Protein AF-A0A6P7SGU1-F1 (afdb_monomer)

Structure (mmCIF, N/CA/C/O backbone):
data_AF-A0A6P7SGU1-F1
#
_entry.id   AF-A0A6P7SGU1-F1
#
loop_
_atom_site.group_PDB
_atom_site.id
_atom_site.type_symbol
_atom_site.label_atom_id
_atom_site.label_alt_id
_atom_site.label_comp_id
_atom_site.label_asym_id
_atom_site.label_entity_id
_atom_site.label_seq_id
_atom_site.pdbx_PDB_ins_code
_atom_site.Cartn_x
_atom_site.Cartn_y
_atom_site.Cartn_z
_atom_site.occupancy
_atom_site.B_iso_or_equiv
_atom_site.auth_seq_id
_atom_site.auth_comp_id
_atom_site.auth_asym_id
_atom_site.auth_atom_id
_atom_site.pdbx_PDB_model_num
ATOM 1 N N . MET A 1 1 ? -25.978 5.417 60.839 1.00 44.75 1 MET A N 1
ATOM 2 C CA . MET A 1 1 ? -25.325 6.211 59.777 1.00 44.75 1 MET A CA 1
ATOM 3 C C . MET A 1 1 ? -25.203 5.322 58.550 1.00 44.75 1 MET A C 1
ATOM 5 O O . MET A 1 1 ? -24.392 4.411 58.572 1.00 44.75 1 MET A O 1
ATOM 9 N N . SER A 1 2 ? -26.066 5.488 57.546 1.00 47.88 2 SER A N 1
ATOM 10 C CA . SER A 1 2 ? -26.042 4.659 56.333 1.00 47.88 2 SER A CA 1
ATOM 11 C C . SER A 1 2 ? -26.152 5.555 55.107 1.00 47.88 2 SER A C 1
ATOM 13 O O . SER A 1 2 ? -27.246 5.956 54.728 1.00 47.88 2 SER A O 1
ATOM 15 N N . LEU A 1 3 ? -25.003 5.905 54.532 1.00 60.31 3 LEU A N 1
ATOM 16 C CA . LEU A 1 3 ? -24.888 6.437 53.175 1.00 60.31 3 LEU A CA 1
ATOM 17 C C . LEU A 1 3 ? -23.578 5.916 52.559 1.00 60.31 3 LEU A C 1
ATOM 19 O O . LEU A 1 3 ? -22.517 6.465 52.844 1.00 60.31 3 LEU A O 1
ATOM 23 N N . PRO A 1 4 ? -23.641 4.850 51.734 1.00 52.75 4 PRO A N 1
ATOM 24 C CA . PRO A 1 4 ? -22.632 4.683 50.683 1.00 52.75 4 PRO A CA 1
ATOM 25 C C . PRO A 1 4 ? -23.183 4.197 49.324 1.00 52.75 4 PRO A C 1
ATOM 27 O O . PRO A 1 4 ? -22.400 3.862 48.438 1.00 52.75 4 PRO A O 1
ATOM 30 N N . PHE A 1 5 ? -24.505 4.154 49.117 1.00 49.91 5 PHE A N 1
ATOM 31 C CA . PHE A 1 5 ? -25.081 3.545 47.904 1.00 49.91 5 PHE A CA 1
ATOM 32 C C . PHE A 1 5 ? -25.16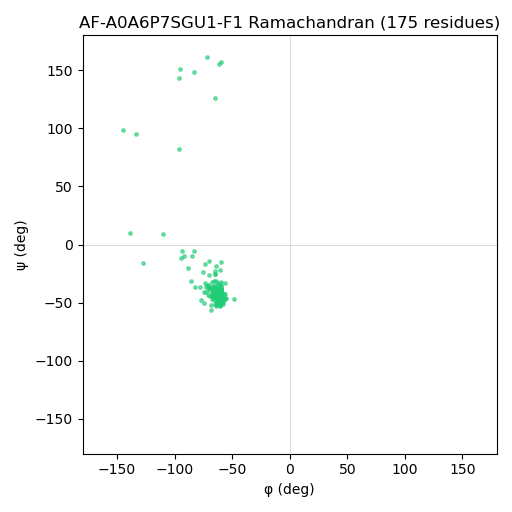6 4.494 46.688 1.00 49.91 5 PHE A C 1
ATOM 34 O O . PHE A 1 5 ? -25.014 4.068 45.549 1.00 49.91 5 PHE A O 1
ATOM 41 N N . ILE A 1 6 ? -25.355 5.801 46.903 1.00 54.12 6 ILE A N 1
ATOM 42 C CA . ILE A 1 6 ? -25.564 6.757 45.796 1.00 54.12 6 ILE A CA 1
ATOM 43 C C . ILE A 1 6 ? -24.241 7.112 45.086 1.00 54.12 6 ILE A C 1
ATOM 45 O O . ILE A 1 6 ? -24.195 7.229 43.862 1.00 54.12 6 ILE A O 1
ATOM 49 N N . ILE A 1 7 ? -23.139 7.225 45.836 1.00 56.06 7 ILE A N 1
ATOM 50 C CA . ILE A 1 7 ? -21.824 7.619 45.293 1.00 56.06 7 ILE A CA 1
ATOM 51 C C . ILE A 1 7 ? -21.221 6.502 44.424 1.00 56.06 7 ILE A C 1
ATOM 53 O O . ILE A 1 7 ? -20.618 6.770 43.385 1.00 56.06 7 ILE A O 1
ATOM 57 N N . THR A 1 8 ? -21.422 5.242 44.812 1.00 58.09 8 THR A N 1
ATOM 58 C CA . THR A 1 8 ? -20.910 4.071 44.083 1.00 58.09 8 THR A CA 1
ATOM 59 C C . THR A 1 8 ? -21.628 3.855 42.749 1.00 58.09 8 THR A C 1
ATOM 61 O O . THR A 1 8 ? -20.969 3.546 41.756 1.00 58.09 8 THR A O 1
ATOM 64 N N . SER A 1 9 ? -22.940 4.108 42.681 1.00 61.12 9 SER A N 1
ATOM 65 C CA . SER A 1 9 ? -23.712 4.025 41.431 1.00 61.12 9 SER A CA 1
ATOM 66 C C . SER A 1 9 ? -23.275 5.075 40.401 1.00 61.12 9 SER A C 1
ATOM 68 O O . SER A 1 9 ? -23.054 4.746 39.238 1.00 61.12 9 SER A O 1
ATOM 70 N N . SER A 1 10 ? -23.078 6.330 40.825 1.00 68.12 10 SER A N 1
ATOM 71 C CA . SER A 1 10 ? -22.678 7.425 39.925 1.00 68.12 10 SER A CA 1
ATOM 72 C C . SER A 1 10 ? -21.281 7.222 39.320 1.00 68.12 10 SER A C 1
ATOM 74 O O . SER A 1 10 ? -21.067 7.484 38.134 1.00 68.12 10 SER A O 1
ATOM 76 N N . LEU A 1 11 ? -20.330 6.703 40.103 1.00 67.06 11 LEU A N 1
ATOM 77 C CA . LEU A 1 11 ? -18.977 6.423 39.621 1.00 67.06 11 LEU A CA 1
ATOM 78 C C . LEU A 1 11 ? -18.947 5.246 38.628 1.00 67.06 11 LEU A C 1
ATOM 80 O O . LEU A 1 11 ? -18.228 5.295 37.629 1.00 67.06 11 LEU A O 1
ATOM 84 N N . ALA A 1 12 ? -19.745 4.202 38.874 1.00 68.44 12 ALA A N 1
ATOM 85 C CA . ALA A 1 12 ? -19.848 3.046 37.985 1.00 68.44 12 ALA A CA 1
ATOM 86 C C . ALA A 1 12 ? -20.451 3.408 36.616 1.00 68.44 12 ALA A C 1
ATOM 88 O O . ALA A 1 12 ? -19.949 2.946 35.588 1.00 68.44 12 ALA A O 1
ATOM 89 N N . GLU A 1 13 ? -21.472 4.270 36.584 1.00 69.25 13 GLU A N 1
ATOM 90 C CA . GLU A 1 13 ? -22.057 4.759 35.329 1.00 69.25 13 GLU A CA 1
ATOM 91 C C . GLU A 1 13 ? -21.085 5.643 34.546 1.00 69.25 13 GLU A C 1
ATOM 93 O O . GLU A 1 13 ? -20.874 5.410 33.354 1.00 69.25 13 GLU A O 1
ATOM 98 N N . LYS A 1 14 ? -20.391 6.568 35.221 1.00 74.69 14 LYS A N 1
ATOM 99 C CA . LYS A 1 14 ? -19.366 7.414 34.592 1.00 74.69 14 LYS A CA 1
ATOM 100 C C . LYS A 1 14 ? -18.258 6.582 33.934 1.00 74.69 14 LYS A C 1
ATOM 102 O O . LYS A 1 14 ? -17.878 6.849 32.795 1.00 74.69 14 LYS A O 1
ATOM 107 N N . ASN A 1 15 ? -17.799 5.528 34.611 1.00 81.94 15 ASN A N 1
ATOM 108 C CA . ASN A 1 15 ? -16.780 4.615 34.088 1.00 81.94 15 ASN A CA 1
ATOM 109 C C . ASN A 1 15 ? -17.279 3.788 32.893 1.00 81.94 15 ASN A C 1
ATOM 111 O O . ASN A 1 15 ? -16.489 3.429 32.015 1.00 81.94 15 ASN A O 1
ATOM 115 N N . LYS A 1 16 ? -18.570 3.441 32.849 1.00 82.69 16 LYS A N 1
ATOM 116 C CA . LYS A 1 16 ? -19.173 2.724 31.716 1.00 82.69 16 LYS A CA 1
ATOM 117 C C . LYS A 1 16 ? -19.322 3.638 30.498 1.00 82.69 16 LYS A C 1
ATOM 119 O O . LYS A 1 16 ? -19.006 3.209 29.390 1.00 82.69 16 LYS A O 1
ATOM 124 N N . ASP A 1 17 ? -19.728 4.887 30.702 1.00 85.56 17 ASP A N 1
ATOM 125 C CA . ASP A 1 17 ? -19.849 5.880 29.632 1.00 85.56 17 ASP A CA 1
ATOM 126 C C . ASP A 1 17 ? -18.495 6.263 29.029 1.00 85.56 17 ASP A C 1
ATOM 128 O O . ASP A 1 17 ? -18.377 6.386 27.812 1.00 85.56 17 ASP A O 1
ATOM 132 N N . GLU A 1 18 ? -17.449 6.392 29.846 1.00 87.81 18 GLU A N 1
ATOM 133 C CA . GLU A 1 18 ? -16.086 6.606 29.349 1.00 87.81 18 GLU A CA 1
ATOM 134 C C . GLU A 1 18 ? -15.599 5.425 28.498 1.00 87.81 18 GLU A C 1
ATOM 136 O O . GLU A 1 18 ? -15.072 5.619 27.402 1.00 87.81 18 GLU A O 1
ATOM 141 N N . THR A 1 19 ? -15.867 4.196 28.953 1.00 88.19 19 THR A N 1
ATOM 142 C CA . THR A 1 19 ? -15.535 2.974 28.200 1.00 88.19 19 THR A CA 1
ATOM 143 C C . THR A 1 19 ? -16.250 2.947 26.844 1.00 88.19 19 THR A C 1
ATOM 145 O O . THR A 1 19 ? -15.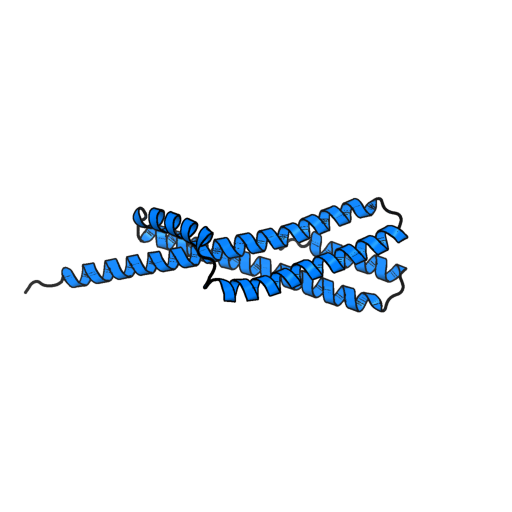638 2.594 25.834 1.00 88.19 19 THR A O 1
ATOM 148 N N . ARG A 1 20 ? -17.524 3.367 26.809 1.00 88.56 20 ARG A N 1
ATOM 149 C CA . ARG A 1 20 ? -18.325 3.476 25.583 1.00 88.56 20 ARG A CA 1
ATOM 150 C C . ARG A 1 20 ? -17.746 4.507 24.612 1.00 88.56 20 ARG A C 1
ATOM 152 O O . ARG A 1 20 ? -17.558 4.188 23.443 1.00 88.56 20 ARG A O 1
ATOM 159 N N . ARG A 1 21 ? -17.429 5.716 25.089 1.00 88.38 21 ARG A N 1
ATOM 160 C CA . ARG A 1 21 ? -16.845 6.776 24.245 1.00 88.38 21 ARG A CA 1
ATOM 161 C C . ARG A 1 21 ? -15.512 6.345 23.647 1.00 88.38 21 ARG A C 1
ATOM 163 O O . ARG A 1 21 ? -15.292 6.519 22.455 1.00 88.38 21 ARG A O 1
ATOM 170 N N . MET A 1 22 ? -14.646 5.738 24.459 1.00 89.38 22 MET A N 1
ATOM 171 C CA . MET A 1 22 ? -13.371 5.200 23.983 1.00 89.38 22 MET A CA 1
ATOM 172 C C . MET A 1 22 ? -13.584 4.148 22.889 1.00 89.38 22 MET A C 1
ATOM 174 O O . MET A 1 22 ? -12.895 4.157 21.874 1.00 89.38 22 MET A O 1
ATOM 178 N N . ASN A 1 23 ? -14.574 3.274 23.067 1.00 92.56 23 ASN A N 1
ATOM 179 C CA . ASN A 1 23 ? -14.910 2.250 22.088 1.00 92.56 23 ASN A CA 1
ATOM 180 C C . ASN A 1 23 ? -15.376 2.830 20.748 1.00 92.56 23 ASN A C 1
ATOM 182 O O . ASN A 1 23 ? -14.944 2.360 19.699 1.00 92.56 23 ASN A O 1
ATOM 186 N N . GLU A 1 24 ? -16.217 3.863 20.774 1.00 90.38 24 GLU A N 1
ATOM 187 C CA . GLU A 1 24 ? -16.685 4.557 19.569 1.00 90.38 24 GLU A CA 1
ATOM 188 C C . GLU A 1 24 ? -15.534 5.239 18.820 1.00 90.38 24 GLU A C 1
ATOM 190 O O . GLU A 1 24 ? -15.434 5.107 17.600 1.00 90.38 24 GLU A O 1
ATOM 195 N N . VAL A 1 25 ? -14.628 5.900 19.54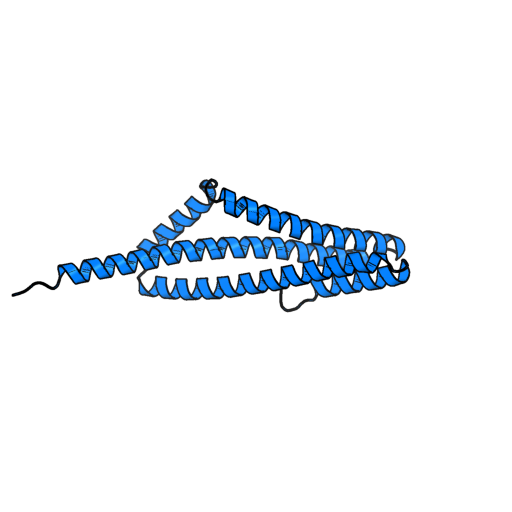8 1.00 90.50 25 VAL A N 1
ATOM 196 C CA . VAL A 1 25 ? -13.441 6.546 18.969 1.00 90.50 25 VAL A CA 1
ATOM 197 C C . VAL A 1 25 ? -12.511 5.516 18.329 1.00 90.50 25 VAL A C 1
ATOM 199 O O . VAL A 1 25 ? -12.173 5.648 17.154 1.00 90.50 25 VAL A O 1
ATOM 202 N N . LEU A 1 26 ? -12.143 4.463 19.065 1.00 91.19 26 LEU A N 1
ATOM 203 C CA . LEU A 1 26 ? -11.259 3.410 18.558 1.00 91.19 26 LEU A CA 1
ATOM 204 C C . LEU A 1 26 ? -11.877 2.673 17.364 1.00 91.19 26 LEU A C 1
ATOM 206 O O . LEU A 1 26 ? -11.172 2.330 16.419 1.00 91.19 26 LEU A O 1
ATOM 210 N N . PHE A 1 27 ? -13.191 2.448 17.374 1.00 91.69 27 PHE A N 1
ATOM 211 C CA . PHE A 1 27 ? -13.892 1.842 16.247 1.00 91.69 27 PHE A CA 1
ATOM 212 C C . PHE A 1 27 ? -13.771 2.694 14.976 1.00 91.69 27 PHE A C 1
ATOM 214 O O . PHE A 1 27 ? -13.385 2.180 13.926 1.00 91.69 27 PHE A O 1
ATOM 221 N N . LEU A 1 28 ? -14.052 3.996 15.070 1.00 88.69 28 LEU A N 1
ATOM 222 C CA . LEU A 1 28 ? -13.961 4.906 13.926 1.00 88.69 28 LEU A CA 1
ATOM 223 C C . LEU A 1 28 ? -12.535 5.058 13.398 1.00 88.69 28 LEU A C 1
ATOM 225 O O . LEU A 1 28 ? -12.315 5.109 12.183 1.00 88.69 28 LEU A O 1
ATOM 229 N N . GLU A 1 29 ? -11.567 5.144 14.304 1.00 90.69 29 GLU A N 1
ATOM 230 C CA . GLU A 1 29 ? -10.153 5.211 13.957 1.00 90.69 29 GLU A CA 1
ATOM 231 C C . GLU A 1 29 ? -9.720 3.946 13.207 1.00 90.69 29 GLU A C 1
ATOM 233 O O . GLU A 1 29 ? -9.088 4.033 12.152 1.00 90.69 29 GLU A O 1
ATOM 238 N N . LEU A 1 30 ? -10.130 2.773 13.697 1.00 91.56 30 LEU A N 1
ATOM 239 C CA . LEU A 1 30 ? -9.853 1.500 13.046 1.00 91.56 30 LEU A CA 1
ATOM 240 C C . LEU A 1 30 ? -10.495 1.413 11.655 1.00 91.56 30 LEU A C 1
ATOM 242 O O . LEU A 1 30 ? -9.805 1.047 10.705 1.00 91.56 30 LEU A O 1
ATOM 246 N N . GLU A 1 31 ? -11.774 1.769 11.501 1.00 90.44 31 GLU A N 1
ATOM 247 C CA . GLU A 1 31 ? -12.442 1.773 10.189 1.00 90.44 31 GLU A CA 1
ATOM 248 C C . GLU A 1 31 ? -11.756 2.714 9.192 1.00 90.44 31 GLU A C 1
ATOM 250 O O . GLU A 1 31 ? -11.690 2.435 7.991 1.00 90.44 31 GLU A O 1
ATOM 255 N N . THR A 1 32 ? -11.250 3.848 9.670 1.00 88.38 32 THR A N 1
ATOM 256 C CA . THR A 1 32 ? -10.537 4.818 8.835 1.00 88.38 32 THR A CA 1
ATOM 257 C C . THR A 1 32 ? -9.204 4.245 8.365 1.00 88.38 32 THR A C 1
ATOM 259 O O . THR A 1 32 ? -8.989 4.133 7.155 1.00 88.38 32 THR A O 1
ATOM 262 N N . LEU A 1 33 ? -8.380 3.743 9.289 1.00 90.44 33 LEU A N 1
ATOM 263 C CA . LEU A 1 33 ? -7.100 3.104 8.969 1.00 90.44 33 LEU A CA 1
ATOM 264 C C . LEU A 1 33 ? -7.259 1.878 8.062 1.00 90.44 33 LEU A C 1
ATOM 266 O O . LEU A 1 33 ? -6.459 1.671 7.150 1.00 90.44 33 LEU A O 1
ATOM 270 N N . GLN A 1 34 ? -8.302 1.070 8.261 1.00 92.31 34 GLN A N 1
ATOM 271 C CA . GLN A 1 34 ? -8.601 -0.072 7.394 1.00 92.31 34 GLN A CA 1
ATOM 272 C C . GLN A 1 34 ? -8.923 0.366 5.963 1.00 92.31 34 GLN A C 1
ATOM 274 O O . GLN A 1 34 ? -8.415 -0.227 5.007 1.00 92.31 34 GLN A O 1
ATOM 279 N N . ARG A 1 35 ? -9.749 1.407 5.791 1.00 90.19 35 ARG A N 1
ATOM 280 C CA . ARG A 1 35 ? -10.078 1.956 4.466 1.00 90.19 35 ARG A CA 1
ATOM 281 C C . ARG A 1 35 ? -8.853 2.547 3.780 1.00 90.19 35 ARG A C 1
ATOM 283 O O . ARG A 1 35 ? -8.698 2.370 2.574 1.00 90.19 35 ARG A O 1
ATOM 290 N N . GLU A 1 36 ? -8.003 3.250 4.516 1.00 89.44 36 GLU A N 1
ATOM 291 C CA . GLU A 1 36 ? -6.750 3.813 3.999 1.00 89.44 36 GLU A CA 1
ATOM 292 C C . GLU A 1 36 ? -5.771 2.724 3.576 1.00 89.44 36 GLU A C 1
ATOM 294 O O . GLU A 1 36 ? -5.317 2.715 2.433 1.00 89.44 36 GLU A O 1
ATOM 299 N N . TYR A 1 37 ? -5.503 1.754 4.451 1.00 92.81 37 TYR A N 1
ATOM 300 C CA . TYR A 1 37 ? -4.620 0.642 4.124 1.00 92.81 37 TYR A CA 1
ATOM 301 C C . TYR A 1 37 ? -5.145 -0.154 2.925 1.00 92.81 37 TYR A C 1
ATOM 303 O O . TYR A 1 37 ? -4.371 -0.480 2.028 1.00 92.81 37 TYR A O 1
ATOM 311 N N . LYS A 1 38 ? -6.460 -0.398 2.840 1.00 93.12 38 LYS A N 1
ATOM 312 C CA . LYS A 1 38 ? -7.076 -1.052 1.676 1.00 93.12 38 LYS A CA 1
ATOM 313 C C . LYS A 1 38 ? -6.846 -0.260 0.386 1.00 93.12 38 LYS A C 1
ATOM 315 O O . LYS A 1 38 ? -6.446 -0.855 -0.611 1.00 93.12 38 LYS A O 1
ATOM 320 N N . ARG A 1 39 ? -7.069 1.060 0.397 1.00 91.56 39 ARG A N 1
ATOM 321 C CA . ARG A 1 39 ? -6.808 1.941 -0.757 1.00 91.56 39 ARG A CA 1
ATOM 322 C C . ARG A 1 39 ? -5.343 1.862 -1.188 1.00 91.56 39 ARG A C 1
ATOM 324 O O . ARG A 1 39 ? -5.056 1.626 -2.358 1.00 91.56 39 ARG A O 1
ATOM 331 N N . SER A 1 40 ? -4.414 1.987 -0.246 1.00 92.44 40 SER A N 1
ATOM 332 C CA . SER A 1 40 ? -2.979 1.930 -0.538 1.00 92.44 40 SER A CA 1
ATOM 333 C C . SER A 1 40 ? -2.547 0.547 -1.040 1.00 92.44 40 SER A C 1
ATOM 335 O O . SER A 1 40 ? -1.741 0.443 -1.966 1.00 92.44 40 SER A O 1
ATOM 337 N N . ARG A 1 41 ? -3.135 -0.530 -0.505 1.00 94.25 41 ARG A N 1
ATOM 338 C CA . ARG A 1 41 ? -2.878 -1.898 -0.966 1.00 94.25 41 ARG A CA 1
ATOM 339 C C . ARG A 1 41 ? -3.347 -2.122 -2.402 1.00 94.25 41 ARG A C 1
ATOM 341 O O . ARG A 1 41 ? -2.607 -2.718 -3.178 1.00 94.25 41 ARG A O 1
ATOM 348 N N . GLN A 1 42 ? -4.501 -1.578 -2.784 1.00 95.25 42 GLN A N 1
ATOM 349 C CA . GLN A 1 42 ? -4.995 -1.647 -4.165 1.00 95.25 42 GLN A CA 1
ATOM 350 C C . GLN A 1 42 ? -4.025 -1.003 -5.165 1.00 95.25 42 GLN A C 1
ATOM 352 O O . GLN A 1 42 ? -3.852 -1.513 -6.271 1.00 95.25 42 GLN A O 1
ATOM 357 N N . VAL A 1 43 ? -3.338 0.079 -4.782 1.00 95.81 43 VAL A N 1
ATOM 358 C CA . VAL A 1 43 ? -2.302 0.695 -5.630 1.00 95.81 43 VAL A CA 1
ATOM 359 C C . VAL A 1 43 ? -1.132 -0.272 -5.854 1.00 95.81 43 VAL A C 1
ATOM 361 O O . VAL A 1 43 ? -0.666 -0.416 -6.987 1.00 95.81 43 VAL A O 1
ATOM 364 N N . VAL A 1 44 ? -0.680 -0.977 -4.809 1.00 96.38 44 VAL A N 1
ATOM 365 C CA . VAL A 1 44 ? 0.391 -1.990 -4.908 1.00 96.38 44 VAL A CA 1
ATOM 366 C C . VAL A 1 44 ? -0.049 -3.207 -5.724 1.00 96.38 44 VAL A C 1
ATOM 368 O O . VAL A 1 44 ? 0.722 -3.727 -6.534 1.00 96.38 44 VAL A O 1
ATOM 371 N N . GLU A 1 45 ? -1.290 -3.657 -5.562 1.00 97.00 45 GLU A N 1
ATOM 372 C CA . GLU A 1 45 ? -1.863 -4.752 -6.352 1.00 97.00 45 GLU A CA 1
ATOM 373 C C . GLU A 1 45 ? -1.930 -4.383 -7.837 1.00 97.00 45 GLU A C 1
ATOM 375 O O . GLU A 1 45 ? -1.515 -5.167 -8.692 1.00 97.00 45 GLU A O 1
ATOM 380 N N . GLN A 1 46 ? -2.353 -3.157 -8.155 1.00 97.38 46 GLN A N 1
ATOM 381 C CA . GLN A 1 46 ? -2.344 -2.662 -9.529 1.00 97.38 46 GLN A CA 1
ATOM 382 C C . GLN A 1 46 ? -0.918 -2.539 -10.080 1.00 97.38 46 GLN A C 1
ATOM 384 O O . GLN A 1 46 ? -0.680 -2.870 -11.241 1.00 97.38 46 GLN A O 1
ATOM 389 N N . LEU A 1 47 ? 0.049 -2.093 -9.269 1.00 98.06 47 LEU A N 1
ATOM 390 C CA . LEU A 1 47 ? 1.462 -2.073 -9.657 1.00 98.06 47 LEU A CA 1
ATOM 391 C C . LEU A 1 47 ? 1.972 -3.485 -9.974 1.00 98.06 47 LEU A C 1
ATOM 393 O O . LEU A 1 47 ? 2.672 -3.669 -10.969 1.00 98.06 47 LEU A O 1
ATOM 397 N N . THR A 1 48 ? 1.597 -4.470 -9.159 1.00 98.19 48 THR A N 1
ATOM 398 C CA . THR A 1 48 ? 1.938 -5.884 -9.359 1.00 98.19 48 THR A CA 1
ATOM 399 C C . THR A 1 48 ? 1.374 -6.398 -10.676 1.00 98.19 48 THR A C 1
ATOM 401 O O . THR A 1 48 ? 2.124 -6.919 -11.501 1.00 98.19 48 THR A O 1
ATOM 404 N N . LYS A 1 49 ? 0.074 -6.195 -10.912 1.00 98.25 49 LYS A N 1
ATOM 405 C CA . LYS A 1 49 ? -0.599 -6.619 -12.143 1.00 98.25 49 LYS A CA 1
ATOM 406 C C . LYS A 1 49 ? 0.052 -6.005 -13.383 1.00 98.25 49 LYS A C 1
ATOM 408 O O . LYS A 1 49 ? 0.470 -6.731 -14.280 1.00 98.25 49 LYS A O 1
ATOM 413 N N . ASP A 1 50 ? 0.231 -4.686 -13.391 1.00 98.19 50 ASP A N 1
ATOM 414 C CA . ASP A 1 50 ? 0.858 -3.981 -14.511 1.00 98.19 50 ASP A CA 1
ATOM 415 C C . ASP A 1 50 ? 2.309 -4.432 -14.743 1.00 98.19 50 ASP A C 1
ATOM 417 O O . ASP A 1 50 ? 2.789 -4.434 -15.879 1.00 98.19 50 ASP A O 1
ATOM 421 N N . TYR A 1 51 ? 3.034 -4.799 -13.679 1.00 98.44 51 TYR A N 1
ATOM 422 C CA . TYR A 1 51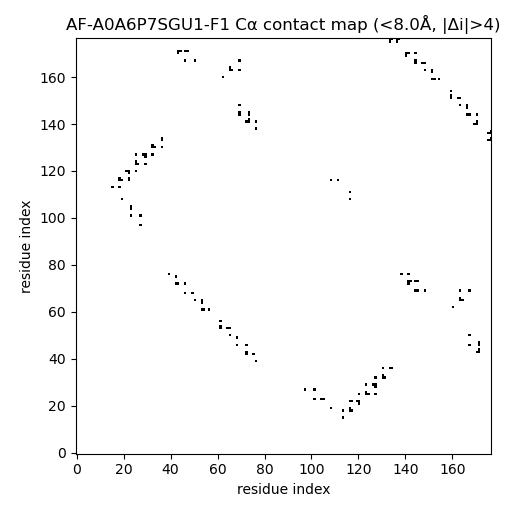 ? 4.405 -5.294 -13.788 1.00 98.44 51 TYR A CA 1
ATOM 423 C C . TYR A 1 51 ? 4.466 -6.646 -14.483 1.00 98.44 51 TYR A C 1
ATOM 425 O O . TYR A 1 51 ? 5.327 -6.841 -15.350 1.00 98.44 51 TYR A O 1
ATOM 433 N N . GLU A 1 52 ? 3.569 -7.554 -14.112 1.00 98.31 52 GLU A N 1
ATOM 434 C CA . GLU A 1 52 ? 3.439 -8.863 -14.739 1.00 98.31 52 GLU A CA 1
ATOM 435 C C . GLU A 1 52 ? 3.046 -8.720 -16.212 1.00 98.31 52 GLU A C 1
ATOM 437 O O . GLU A 1 52 ? 3.785 -9.198 -17.069 1.00 98.31 52 GLU A O 1
ATOM 442 N N . GLU A 1 53 ? 2.009 -7.940 -16.522 1.00 98.12 53 GLU A N 1
ATOM 443 C CA . GLU A 1 53 ? 1.577 -7.661 -17.903 1.00 98.12 53 GLU A CA 1
ATOM 444 C C . GLU A 1 53 ? 2.672 -6.983 -18.744 1.00 98.12 53 GLU A C 1
ATOM 446 O O . GLU A 1 53 ? 2.792 -7.210 -19.946 1.00 98.12 53 GLU A O 1
ATOM 451 N N . SER A 1 54 ? 3.532 -6.164 -18.127 1.00 98.31 54 SER A N 1
ATOM 452 C CA . SER A 1 54 ? 4.633 -5.518 -18.850 1.00 98.31 54 SER A CA 1
ATOM 453 C C . SER A 1 54 ? 5.663 -6.507 -19.402 1.00 98.31 54 SER A C 1
ATOM 455 O O . SER A 1 54 ? 6.460 -6.115 -20.253 1.00 98.31 54 SER A O 1
ATOM 457 N N . LYS A 1 55 ? 5.716 -7.750 -18.896 1.00 97.38 55 LYS A N 1
ATOM 458 C CA . LYS A 1 55 ? 6.735 -8.742 -19.279 1.00 97.38 55 LYS A CA 1
ATOM 459 C C . LYS A 1 55 ? 6.636 -9.166 -20.740 1.00 97.38 55 LYS A C 1
ATOM 461 O O . LYS A 1 55 ? 7.679 -9.504 -21.295 1.00 97.38 55 LYS A O 1
ATOM 466 N N . ASP A 1 56 ? 5.456 -9.054 -21.338 1.00 97.06 56 ASP A N 1
ATOM 467 C CA . ASP A 1 56 ? 5.193 -9.433 -22.730 1.00 97.06 56 ASP A CA 1
ATOM 468 C C . ASP A 1 56 ? 5.570 -8.333 -23.737 1.00 97.06 56 ASP A C 1
ATOM 470 O O . ASP A 1 56 ? 5.523 -8.533 -24.950 1.00 97.06 56 ASP A O 1
ATOM 474 N N . LEU A 1 57 ? 5.962 -7.153 -23.250 1.00 97.44 57 LEU A N 1
ATOM 475 C CA . LEU A 1 57 ? 6.404 -6.041 -24.085 1.00 97.44 57 LEU A CA 1
ATOM 476 C C . LEU A 1 57 ? 7.879 -6.185 -24.475 1.00 97.44 57 LEU A C 1
ATOM 478 O O . LEU A 1 57 ? 8.715 -6.628 -23.680 1.00 97.44 57 LEU A O 1
ATOM 482 N N . ASP A 1 58 ? 8.228 -5.691 -25.665 1.00 97.56 58 ASP A N 1
ATOM 483 C CA . ASP A 1 58 ? 9.628 -5.518 -26.048 1.00 97.56 58 ASP A CA 1
ATOM 484 C C . ASP A 1 58 ? 10.358 -4.557 -25.078 1.00 97.56 58 ASP A C 1
ATOM 486 O O . ASP A 1 58 ? 9.723 -3.722 -24.419 1.00 97.56 58 ASP A O 1
ATOM 490 N N . PRO A 1 59 ? 11.699 -4.631 -24.970 1.00 96.38 59 PRO A N 1
ATOM 491 C CA . PRO A 1 59 ? 12.448 -3.879 -23.966 1.00 96.38 59 PRO A CA 1
ATOM 492 C C . PRO A 1 59 ? 12.236 -2.359 -23.991 1.00 96.38 59 PRO A C 1
ATOM 494 O O . PRO A 1 59 ? 12.259 -1.734 -22.928 1.00 96.38 59 PRO A O 1
ATOM 497 N N . VAL A 1 60 ? 12.022 -1.761 -25.168 1.00 96.19 60 VAL A N 1
ATOM 498 C CA . VAL A 1 60 ? 11.859 -0.308 -25.310 1.00 96.19 60 VAL A CA 1
ATOM 499 C C . VAL A 1 60 ? 10.485 0.110 -24.797 1.00 96.19 60 VAL A C 1
ATOM 501 O O . VAL A 1 60 ? 10.393 0.983 -23.930 1.00 96.19 60 VAL A O 1
ATOM 504 N N . ARG A 1 61 ? 9.415 -0.558 -25.246 1.00 98.06 61 ARG A N 1
ATOM 505 C CA . ARG A 1 61 ? 8.053 -0.289 -24.749 1.00 98.06 61 ARG A CA 1
ATOM 506 C C . ARG A 1 61 ? 7.923 -0.585 -23.264 1.00 98.06 61 ARG A C 1
ATOM 508 O O . ARG A 1 61 ? 7.306 0.185 -22.523 1.00 98.06 61 ARG A O 1
ATOM 515 N N . ARG A 1 62 ? 8.546 -1.670 -22.806 1.00 98.31 62 ARG A N 1
ATOM 516 C CA . ARG A 1 62 ? 8.551 -2.038 -21.394 1.00 98.31 62 ARG A CA 1
ATOM 517 C C . ARG A 1 62 ? 9.224 -0.972 -20.543 1.00 98.31 62 ARG A C 1
ATOM 519 O O . ARG A 1 62 ? 8.684 -0.608 -19.507 1.00 98.31 62 ARG A O 1
ATOM 526 N N . TYR A 1 63 ? 10.367 -0.439 -20.971 1.00 98.31 63 TYR A N 1
ATOM 527 C CA . TYR A 1 63 ? 11.046 0.642 -20.257 1.00 98.31 63 TYR A CA 1
ATOM 528 C C . TYR A 1 63 ? 10.141 1.865 -20.048 1.00 98.31 63 TYR A C 1
ATOM 530 O O . TYR A 1 63 ? 10.046 2.370 -18.926 1.00 98.31 63 TYR A O 1
ATOM 538 N N . GLU A 1 64 ? 9.433 2.305 -21.091 1.00 98.19 64 GLU A N 1
ATOM 539 C CA . GLU A 1 64 ? 8.470 3.405 -20.981 1.00 98.19 64 GLU A CA 1
ATOM 540 C C . GLU A 1 64 ? 7.339 3.076 -20.001 1.00 98.19 64 GLU A C 1
ATOM 542 O O . GLU A 1 64 ? 7.049 3.867 -19.098 1.00 98.19 64 GLU A O 1
ATOM 547 N N . LYS A 1 65 ? 6.764 1.871 -20.101 1.00 98.25 65 LYS A N 1
ATOM 548 C CA . LYS A 1 65 ? 5.704 1.405 -19.199 1.00 98.25 65 LYS A CA 1
ATOM 549 C C . LYS A 1 65 ? 6.158 1.388 -17.735 1.00 98.25 65 LYS A C 1
ATOM 551 O O . LYS A 1 65 ? 5.436 1.900 -16.883 1.00 98.25 65 LYS A O 1
ATOM 556 N N . LEU A 1 66 ? 7.361 0.886 -17.438 1.00 98.56 66 LEU A N 1
ATOM 557 C CA . LEU A 1 66 ? 7.899 0.852 -16.072 1.00 98.56 66 LEU A CA 1
ATOM 558 C C . LEU A 1 66 ? 8.050 2.263 -15.485 1.00 98.56 66 LEU A C 1
ATOM 560 O O . LEU A 1 66 ? 7.673 2.482 -14.337 1.00 98.56 66 LEU A O 1
ATOM 564 N N . LYS A 1 67 ? 8.535 3.246 -16.260 1.00 98.38 67 LYS A N 1
ATOM 565 C CA . LYS A 1 67 ? 8.604 4.646 -15.795 1.00 98.38 67 LYS A CA 1
ATOM 566 C C . LYS A 1 67 ? 7.226 5.188 -15.427 1.00 98.38 67 LYS A C 1
ATOM 568 O O . LYS A 1 67 ? 7.082 5.839 -14.395 1.00 98.38 67 LYS A O 1
ATOM 573 N N . VAL A 1 68 ? 6.227 4.937 -16.275 1.00 98.31 68 VAL A N 1
ATOM 574 C CA . VAL A 1 68 ? 4.847 5.378 -16.034 1.00 98.31 68 VAL A CA 1
ATOM 575 C C . VAL A 1 68 ? 4.293 4.738 -14.764 1.00 98.31 68 VAL A C 1
ATOM 577 O O . VAL A 1 68 ? 3.721 5.444 -13.940 1.00 98.31 68 VAL A O 1
ATOM 580 N N . MET A 1 69 ? 4.512 3.437 -14.566 1.00 98.50 69 MET A N 1
ATOM 581 C CA . MET A 1 69 ? 4.064 2.726 -13.366 1.00 98.50 69 MET A CA 1
ATOM 582 C C . MET A 1 69 ? 4.670 3.306 -12.086 1.00 98.50 69 MET A C 1
ATOM 584 O O . MET A 1 69 ? 3.934 3.543 -11.128 1.00 98.50 69 MET A O 1
ATOM 588 N N . VAL A 1 70 ? 5.980 3.581 -12.074 1.00 98.38 70 VAL A N 1
ATOM 589 C CA . VAL A 1 70 ? 6.654 4.193 -10.916 1.00 98.38 70 VAL A CA 1
ATOM 590 C C . VAL A 1 70 ? 6.060 5.566 -10.608 1.00 98.38 70 VAL A C 1
ATOM 592 O O . VAL A 1 70 ? 5.592 5.790 -9.495 1.00 98.38 70 VAL A O 1
ATOM 595 N N . LYS A 1 71 ? 5.981 6.454 -11.609 1.00 98.12 71 LYS A N 1
ATOM 596 C CA . LYS A 1 71 ? 5.400 7.797 -11.440 1.00 98.12 71 LYS A CA 1
ATOM 597 C C . LYS A 1 71 ? 3.959 7.751 -10.935 1.00 98.12 71 LYS A C 1
ATOM 599 O O . LYS A 1 71 ? 3.613 8.487 -10.019 1.00 98.12 71 LYS A O 1
ATOM 604 N N . ARG A 1 72 ? 3.125 6.892 -11.530 1.00 97.75 72 ARG A N 1
ATOM 605 C CA . ARG A 1 72 ? 1.716 6.737 -11.151 1.00 97.75 72 ARG A CA 1
ATOM 606 C C . ARG A 1 72 ? 1.586 6.260 -9.706 1.00 97.75 72 ARG A C 1
ATOM 608 O O . ARG A 1 72 ? 0.762 6.788 -8.971 1.00 97.75 72 ARG A O 1
ATOM 615 N N . THR A 1 73 ? 2.405 5.290 -9.300 1.00 97.56 73 THR A N 1
ATOM 616 C CA . THR A 1 73 ? 2.410 4.772 -7.924 1.00 97.56 73 THR A CA 1
ATOM 617 C C . THR A 1 73 ? 2.754 5.888 -6.941 1.00 97.56 73 THR A C 1
ATOM 619 O O . THR A 1 73 ? 1.958 6.161 -6.053 1.00 97.56 73 THR A O 1
ATOM 622 N N . ILE A 1 74 ? 3.863 6.604 -7.155 1.00 97.31 74 ILE A N 1
ATOM 623 C CA . ILE A 1 74 ? 4.267 7.743 -6.310 1.00 97.31 74 ILE A CA 1
ATOM 624 C C . ILE A 1 74 ? 3.145 8.789 -6.232 1.00 97.31 74 ILE A C 1
ATOM 626 O O . ILE A 1 74 ? 2.784 9.240 -5.148 1.00 97.31 74 ILE A O 1
ATOM 630 N N . MET A 1 75 ? 2.541 9.137 -7.372 1.00 95.56 75 MET A N 1
ATOM 631 C CA . MET A 1 75 ? 1.456 10.117 -7.432 1.00 95.56 75 MET A CA 1
ATOM 632 C C . MET A 1 75 ? 0.243 9.708 -6.586 1.00 95.56 75 MET A C 1
ATOM 634 O O . MET A 1 75 ? -0.251 10.535 -5.825 1.00 95.56 75 MET A O 1
ATOM 638 N N . HIS A 1 76 ? -0.228 8.458 -6.678 1.00 94.06 76 HIS A N 1
ATOM 639 C CA . HIS A 1 76 ? -1.370 8.000 -5.876 1.00 94.06 76 HIS A CA 1
ATOM 640 C C . HIS A 1 76 ? -1.111 8.120 -4.372 1.00 94.06 76 HIS A C 1
ATOM 642 O O . HIS A 1 76 ? -2.004 8.511 -3.629 1.00 94.06 76 HIS A O 1
ATOM 648 N N . PHE A 1 77 ? 0.109 7.837 -3.920 1.00 92.19 77 PHE A N 1
ATOM 649 C CA . PHE A 1 77 ? 0.461 7.970 -2.507 1.00 92.19 77 PHE A CA 1
ATOM 650 C C . PHE A 1 77 ? 0.575 9.429 -2.053 1.00 92.19 77 PHE A C 1
ATOM 652 O O . PHE A 1 77 ? 0.161 9.746 -0.940 1.00 92.19 77 PHE A O 1
ATOM 659 N N . LYS A 1 78 ? 1.056 10.333 -2.916 1.00 89.00 78 LYS A N 1
ATOM 660 C CA . LYS A 1 78 ? 1.079 11.775 -2.620 1.00 89.00 78 LYS A CA 1
ATOM 661 C C . LYS A 1 78 ? -0.321 12.366 -2.513 1.00 89.00 78 LYS A C 1
ATOM 663 O O . LYS A 1 78 ? -0.623 13.026 -1.525 1.00 89.00 78 LYS A O 1
ATOM 668 N N . VAL A 1 79 ? -1.187 12.068 -3.482 1.00 84.00 79 VAL A N 1
ATOM 669 C CA . VAL A 1 79 ? -2.581 12.535 -3.468 1.00 84.00 79 VAL A CA 1
ATOM 670 C C . VAL A 1 79 ? -3.318 11.985 -2.246 1.00 84.00 79 VAL A C 1
ATOM 672 O O . VAL A 1 79 ? -3.969 12.752 -1.548 1.00 84.00 79 VAL A O 1
ATOM 675 N N . ASN A 1 80 ? -3.134 10.703 -1.910 1.00 77.06 80 ASN A N 1
ATOM 676 C CA . ASN A 1 80 ? -3.742 10.118 -0.712 1.00 77.06 80 ASN A CA 1
ATOM 677 C C . ASN A 1 80 ? -3.243 10.772 0.591 1.00 77.06 80 ASN A C 1
ATOM 679 O O . ASN A 1 80 ? -4.012 10.875 1.542 1.00 77.06 80 ASN A O 1
ATOM 683 N N . SER A 1 81 ? -1.977 11.195 0.662 1.00 73.44 81 SER A N 1
ATOM 684 C CA . SER A 1 81 ? -1.433 11.919 1.823 1.00 73.44 81 SER A CA 1
ATOM 685 C C . SER A 1 81 ? -2.059 13.315 1.962 1.00 73.44 81 SER A C 1
ATOM 687 O O . SER A 1 81 ? -2.469 13.727 3.045 1.00 73.44 81 SER A O 1
ATOM 689 N N . GLU A 1 82 ? -2.228 14.029 0.849 1.00 71.69 82 GLU A N 1
ATOM 690 C CA . GLU A 1 82 ? -2.889 15.338 0.833 1.00 71.69 82 GLU A CA 1
ATOM 691 C C . GLU A 1 82 ? -4.395 15.249 1.123 1.00 71.69 82 GLU A C 1
ATOM 693 O O . GLU A 1 82 ? -4.951 16.118 1.799 1.00 71.69 82 GLU A O 1
ATOM 698 N N . GLU A 1 83 ? -5.065 14.205 0.632 1.00 71.19 83 GLU A N 1
ATOM 699 C CA . GLU A 1 83 ? -6.464 13.911 0.947 1.00 71.19 83 GLU A CA 1
ATOM 700 C C . GLU A 1 83 ? -6.646 13.581 2.428 1.00 71.19 83 GLU A C 1
ATOM 702 O O . GLU A 1 83 ? -7.606 14.065 3.011 1.00 71.19 83 GLU A O 1
ATOM 707 N N . GLN A 1 84 ? -5.708 12.884 3.078 1.00 66.06 84 GLN A N 1
ATOM 708 C CA . GLN A 1 84 ? -5.747 12.658 4.531 1.00 66.06 84 GLN A CA 1
ATOM 709 C C . GLN A 1 84 ? -5.677 13.967 5.327 1.00 66.06 84 GLN A C 1
ATOM 711 O O . GLN A 1 84 ? -6.434 14.154 6.278 1.00 66.06 84 GLN A O 1
ATOM 716 N N . ILE A 1 85 ? -4.818 14.910 4.925 1.00 66.81 85 ILE A N 1
ATOM 717 C CA . ILE A 1 85 ? -4.720 16.231 5.572 1.00 66.81 85 ILE A CA 1
ATOM 718 C C . ILE A 1 85 ? -6.044 17.000 5.427 1.00 66.81 85 ILE A C 1
ATOM 720 O O . ILE A 1 85 ? -6.500 17.657 6.365 1.00 66.81 85 ILE A O 1
ATOM 724 N N . LYS A 1 86 ? -6.692 16.886 4.263 1.00 66.62 86 LYS A N 1
ATOM 725 C CA . LYS A 1 86 ? -7.984 17.525 3.981 1.00 66.62 86 LYS A CA 1
ATOM 726 C C . LYS A 1 86 ? -9.149 16.824 4.679 1.00 66.62 86 LYS A C 1
ATOM 728 O O . LYS A 1 86 ? -10.005 17.515 5.213 1.00 66.62 86 LYS A O 1
ATOM 733 N N . GLU A 1 87 ? -9.184 15.493 4.721 1.00 63.59 87 GLU A N 1
ATOM 734 C CA . GLU A 1 87 ? -10.193 14.698 5.433 1.00 63.59 87 GLU A CA 1
ATOM 735 C C . GLU A 1 87 ? -10.088 14.909 6.948 1.00 63.59 87 GLU A C 1
ATOM 737 O O . GLU A 1 87 ? -11.116 15.056 7.598 1.00 63.59 87 GLU A O 1
ATOM 742 N N . ALA A 1 88 ? -8.885 15.040 7.516 1.00 60.56 88 ALA A N 1
ATOM 743 C CA . ALA A 1 88 ? -8.702 15.408 8.923 1.00 60.56 88 ALA A CA 1
ATOM 744 C C . ALA A 1 88 ? -9.244 16.817 9.234 1.00 60.56 88 ALA A C 1
ATOM 746 O O . ALA A 1 88 ? -9.858 17.027 10.279 1.00 60.56 88 ALA A O 1
ATOM 747 N N . ALA A 1 89 ? -9.081 17.772 8.311 1.00 58.59 89 ALA A N 1
ATOM 748 C CA . ALA A 1 89 ? -9.667 19.109 8.426 1.00 58.59 89 ALA A CA 1
ATOM 749 C C . ALA A 1 89 ? -11.193 19.120 8.174 1.00 58.59 89 ALA A C 1
ATOM 751 O O . ALA A 1 89 ? -11.921 19.899 8.788 1.00 58.59 89 ALA A O 1
ATOM 752 N N . ALA A 1 90 ? -11.689 18.243 7.296 1.00 55.19 90 ALA A N 1
ATOM 753 C CA . ALA A 1 90 ? -13.089 18.141 6.883 1.00 55.19 90 ALA A CA 1
ATOM 754 C C . ALA A 1 90 ? -13.918 17.125 7.691 1.00 55.19 90 ALA A C 1
ATOM 756 O O . ALA A 1 90 ? -15.137 17.082 7.531 1.00 55.19 90 ALA A O 1
ATOM 757 N N . ALA A 1 91 ? -13.316 16.347 8.595 1.00 52.38 91 ALA A N 1
ATOM 758 C CA . ALA A 1 91 ? -14.011 15.475 9.548 1.00 52.38 91 ALA A CA 1
ATOM 759 C C . ALA A 1 91 ? -14.955 16.262 10.481 1.00 52.38 91 ALA A C 1
ATOM 761 O O . ALA A 1 91 ? -15.871 15.693 11.066 1.00 52.38 91 ALA A O 1
ATOM 762 N N . ALA A 1 92 ? -14.813 17.591 10.544 1.00 49.75 92 ALA A N 1
ATOM 763 C CA . ALA A 1 92 ? -15.801 18.489 11.137 1.00 49.75 92 ALA A CA 1
ATOM 764 C C . ALA A 1 92 ? -17.114 18.622 10.318 1.00 49.75 92 ALA A C 1
ATOM 766 O O . ALA A 1 92 ? -18.106 19.124 10.843 1.00 49.75 92 ALA A O 1
ATOM 767 N N . ALA A 1 93 ? -17.151 18.178 9.053 1.00 45.94 93 ALA A N 1
ATOM 768 C CA . ALA A 1 93 ? -18.214 18.479 8.083 1.00 45.94 93 ALA A CA 1
ATOM 769 C C . ALA A 1 93 ? -18.865 17.261 7.379 1.00 45.94 93 ALA A C 1
ATOM 771 O O . ALA A 1 93 ? -19.955 17.406 6.826 1.00 45.94 93 ALA A O 1
ATOM 772 N N . CYS A 1 94 ? -18.278 16.056 7.399 1.00 46.53 94 CYS A N 1
ATOM 773 C CA . CYS A 1 94 ? -18.844 14.867 6.727 1.00 46.53 94 CYS A CA 1
ATOM 774 C C . CYS A 1 94 ? -19.658 13.969 7.677 1.00 46.53 94 CYS A C 1
ATOM 776 O O . CYS A 1 94 ? -19.172 12.958 8.173 1.00 46.53 94 CYS A O 1
ATOM 778 N N . GLN A 1 95 ? -20.920 14.326 7.922 1.00 55.62 95 GLN A N 1
ATOM 779 C CA . GLN A 1 95 ? -21.740 13.682 8.960 1.00 55.62 95 GLN A CA 1
ATOM 780 C C . GLN A 1 95 ? -22.514 12.430 8.496 1.00 55.62 95 GLN A C 1
ATOM 782 O O . GLN A 1 95 ? -22.867 11.615 9.331 1.00 55.62 95 GLN A O 1
ATOM 787 N N . GLY A 1 96 ? -22.763 12.204 7.200 1.00 54.78 96 GLY A N 1
ATOM 788 C CA . GLY A 1 96 ? -23.730 11.178 6.756 1.00 54.78 96 GLY A CA 1
ATOM 789 C C . GLY A 1 96 ? -23.332 9.712 7.010 1.00 54.78 96 GLY A C 1
ATOM 790 O O 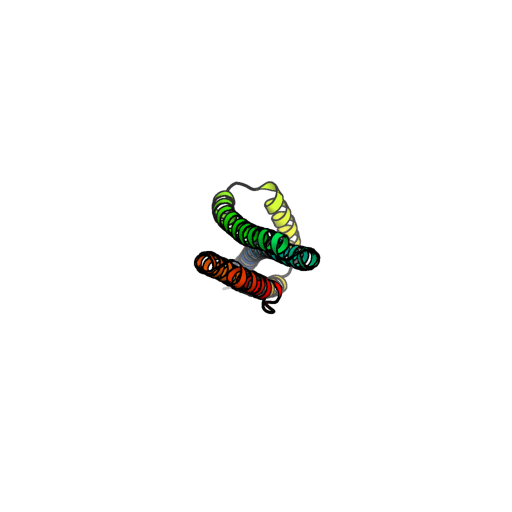. GLY A 1 96 ? -24.055 8.974 7.672 1.00 54.78 96 GLY A O 1
ATOM 791 N N . THR A 1 97 ? -22.176 9.272 6.504 1.00 64.06 97 THR A N 1
ATOM 792 C CA . THR A 1 97 ? -21.767 7.850 6.541 1.00 64.06 97 THR A CA 1
ATOM 793 C C . THR A 1 97 ? -21.145 7.438 7.876 1.00 64.06 97 THR A C 1
ATOM 795 O O . THR A 1 97 ? -21.404 6.341 8.370 1.00 64.06 97 THR A O 1
ATOM 798 N N . GLN A 1 98 ? -20.372 8.329 8.504 1.00 69.50 98 GLN A N 1
ATOM 799 C CA . GLN A 1 98 ? -19.830 8.101 9.846 1.00 69.50 98 GLN A CA 1
ATOM 800 C C . GLN A 1 98 ? -20.913 8.150 10.927 1.00 69.50 98 GLN A C 1
ATOM 802 O O . GLN A 1 98 ? -20.832 7.370 11.874 1.00 69.50 98 GLN A O 1
ATOM 807 N N . ALA A 1 99 ? -21.948 8.994 10.799 1.00 73.44 99 ALA A N 1
ATOM 808 C CA . ALA A 1 99 ? -23.023 9.024 11.794 1.00 73.44 99 ALA A CA 1
ATOM 809 C C . ALA A 1 99 ? -23.860 7.743 11.785 1.00 73.44 99 ALA A C 1
ATOM 811 O O . ALA A 1 99 ? -24.259 7.280 12.849 1.00 73.44 99 ALA A O 1
ATOM 812 N N . GLU A 1 100 ? -24.106 7.131 10.624 1.00 79.81 100 GLU A N 1
ATOM 813 C CA . GLU A 1 100 ? -24.801 5.841 10.566 1.00 79.81 100 GLU A CA 1
ATOM 814 C C . GLU A 1 100 ? -23.975 4.710 11.190 1.00 79.81 100 GLU A C 1
ATOM 816 O O . GLU A 1 100 ? -24.516 3.900 11.947 1.00 79.81 100 GLU A O 1
ATOM 821 N N . ALA A 1 101 ? -22.665 4.673 10.923 1.00 79.62 101 ALA A N 1
ATOM 822 C CA . ALA A 1 101 ? -21.749 3.714 11.540 1.00 79.62 101 ALA A CA 1
ATOM 823 C C . ALA A 1 101 ? -21.683 3.904 13.066 1.00 79.62 101 ALA A C 1
ATOM 825 O O . ALA A 1 101 ? -21.835 2.936 13.814 1.00 79.62 101 ALA A O 1
ATOM 826 N N . LEU A 1 102 ? -21.572 5.152 13.534 1.00 81.44 102 LEU A N 1
ATOM 827 C CA . LEU A 1 102 ? -21.627 5.508 14.954 1.00 81.44 102 LEU A CA 1
ATOM 828 C C . LEU A 1 102 ? -22.962 5.152 15.598 1.00 81.44 102 LEU A C 1
ATOM 830 O O . LEU A 1 102 ? -22.977 4.638 16.709 1.00 81.44 102 LEU A O 1
ATOM 834 N N . LYS A 1 103 ? -24.087 5.383 14.916 1.00 83.81 103 LYS A N 1
ATOM 835 C CA . LYS A 1 103 ? -25.415 5.044 15.437 1.00 83.81 103 LYS A CA 1
ATOM 836 C C . LYS A 1 103 ? -25.554 3.536 15.632 1.00 83.81 103 LYS A C 1
ATOM 838 O O . LYS A 1 103 ? -25.917 3.094 16.720 1.00 83.81 103 LYS A O 1
ATOM 843 N N . ARG A 1 104 ? -25.184 2.738 14.622 1.00 83.94 104 ARG A N 1
ATOM 844 C CA . ARG A 1 104 ? -25.153 1.265 14.726 1.00 83.94 104 ARG A CA 1
ATOM 845 C C . ARG A 1 104 ? -24.204 0.803 15.832 1.00 83.94 104 ARG A C 1
ATOM 847 O O . ARG A 1 104 ? -24.511 -0.141 16.560 1.00 83.94 104 ARG A O 1
ATOM 854 N N . ARG A 1 105 ? -23.062 1.479 15.988 1.00 86.44 105 ARG A N 1
ATOM 855 C CA . ARG A 1 105 ? -22.093 1.198 17.051 1.00 86.44 105 ARG A CA 1
ATOM 856 C C . ARG A 1 105 ? -22.656 1.521 18.437 1.00 86.44 105 ARG A C 1
ATOM 858 O O . ARG A 1 105 ? -22.550 0.688 19.334 1.00 86.44 105 ARG A O 1
ATOM 865 N N . GLY A 1 106 ? -23.329 2.657 18.592 1.00 82.50 106 GLY A N 1
ATO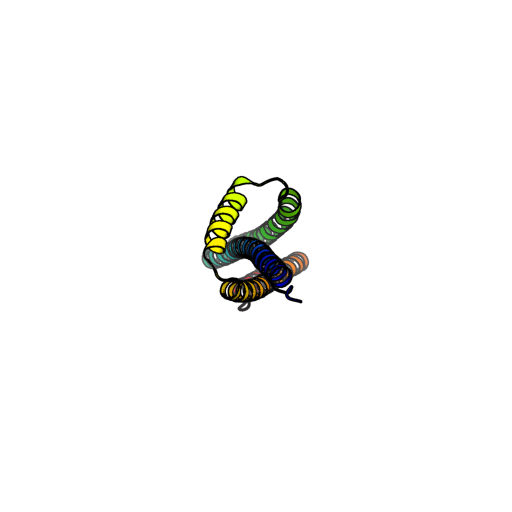M 866 C CA . GLY A 1 106 ? -24.026 3.057 19.813 1.00 82.50 106 GLY A CA 1
ATOM 867 C C . GLY A 1 106 ? -25.109 2.053 20.212 1.00 82.50 106 GLY A C 1
ATOM 868 O O . GLY A 1 106 ? -25.164 1.633 21.365 1.00 82.50 106 GLY A O 1
ATOM 869 N N . GLU A 1 107 ? -25.907 1.573 19.254 1.00 86.50 107 GLU A N 1
ATOM 870 C CA . GLU A 1 107 ? -26.915 0.522 19.469 1.00 86.50 107 GLU A CA 1
ATOM 871 C C . GLU A 1 107 ? -26.308 -0.834 19.872 1.00 86.50 107 GLU A C 1
ATOM 873 O O . GLU A 1 107 ? -26.925 -1.588 20.627 1.00 86.50 107 GLU A O 1
ATOM 878 N N . LYS A 1 108 ? -25.097 -1.168 19.406 1.00 86.00 108 LYS A N 1
ATOM 879 C CA . LYS A 1 108 ? -24.358 -2.350 19.885 1.00 86.00 108 LYS A CA 1
ATOM 880 C C . LYS A 1 108 ? -23.864 -2.138 21.318 1.00 86.00 108 LYS A C 1
ATOM 882 O O . LYS A 1 108 ? -24.014 -3.021 22.160 1.00 86.00 108 LYS A O 1
ATOM 887 N N . ASN A 1 109 ? -23.328 -0.954 21.609 1.00 85.25 109 ASN A N 1
ATOM 888 C CA . ASN A 1 109 ? -22.779 -0.601 22.917 1.00 85.25 109 ASN A CA 1
ATOM 889 C C . ASN A 1 109 ? -23.837 -0.573 24.036 1.00 85.25 109 ASN A C 1
ATOM 891 O O . ASN A 1 109 ? -23.492 -0.771 25.200 1.00 85.25 109 ASN A O 1
ATOM 895 N N . THR A 1 110 ? -25.120 -0.340 23.730 1.00 84.56 110 THR A N 1
ATOM 896 C CA . THR A 1 110 ? -26.200 -0.422 24.737 1.00 84.56 110 THR A CA 1
ATOM 897 C C . THR A 1 110 ? -26.482 -1.854 25.189 1.00 84.56 110 THR A C 1
ATOM 899 O O . THR A 1 110 ? -26.923 -2.052 26.320 1.00 84.56 110 THR A O 1
ATOM 902 N N . LYS A 1 111 ? -26.190 -2.846 24.340 1.00 87.50 111 LYS A N 1
ATOM 903 C CA . LYS A 1 111 ? -26.394 -4.278 24.612 1.00 87.50 111 LYS A CA 1
ATOM 904 C C . LYS A 1 111 ? -25.168 -4.958 25.227 1.00 87.50 111 LYS A C 1
ATOM 906 O O . LYS A 1 111 ? -25.272 -6.096 25.667 1.00 87.50 111 LYS A O 1
ATOM 911 N N . MET A 1 112 ? -24.029 -4.271 25.249 1.00 87.31 112 MET A N 1
ATOM 912 C CA . MET A 1 112 ? -22.741 -4.813 25.670 1.00 87.31 112 MET A CA 1
ATOM 913 C C . MET A 1 112 ? -22.443 -4.484 27.140 1.00 87.31 112 MET A C 1
ATOM 915 O O . MET A 1 112 ? -22.750 -3.398 27.651 1.00 87.31 112 MET A O 1
ATOM 919 N N . THR A 1 113 ? -21.820 -5.424 27.840 1.00 89.62 113 THR A N 1
ATOM 920 C CA . THR A 1 113 ? -21.300 -5.209 29.190 1.00 89.62 113 THR A CA 1
ATOM 921 C C . THR A 1 113 ? -20.059 -4.314 29.160 1.00 89.62 113 THR A C 1
ATOM 923 O O . THR A 1 113 ? -19.397 -4.135 28.138 1.00 89.62 113 THR A O 1
ATOM 926 N N . ARG A 1 114 ? -19.708 -3.728 30.313 1.00 88.44 114 ARG A N 1
ATOM 927 C CA . ARG A 1 114 ? -18.485 -2.918 30.424 1.00 88.44 114 ARG A CA 1
ATOM 928 C C . ARG A 1 114 ? -17.230 -3.740 30.114 1.00 88.44 114 ARG A C 1
ATOM 930 O O . ARG A 1 114 ? -16.314 -3.213 29.497 1.00 88.44 114 ARG A O 1
ATOM 937 N N . GLN A 1 115 ? -17.200 -4.999 30.546 1.00 90.12 115 GLN A N 1
ATOM 938 C CA . GLN A 1 115 ? -16.050 -5.880 30.369 1.00 90.12 115 GLN A CA 1
ATOM 939 C C . GLN A 1 115 ? -15.829 -6.227 28.890 1.00 90.12 115 GLN A C 1
ATOM 941 O O . GLN A 1 115 ? -14.728 -6.037 28.385 1.00 90.12 115 GLN A O 1
ATOM 946 N N . GLU A 1 116 ? -16.888 -6.598 28.170 1.00 90.81 116 GLU A N 1
ATOM 947 C CA . GLU A 1 116 ? -16.824 -6.850 26.722 1.00 90.81 116 GLU A CA 1
ATOM 948 C C . GLU A 1 116 ? -16.357 -5.608 25.938 1.00 90.81 116 GLU A C 1
ATOM 950 O O . GLU A 1 116 ? -15.556 -5.725 25.012 1.00 90.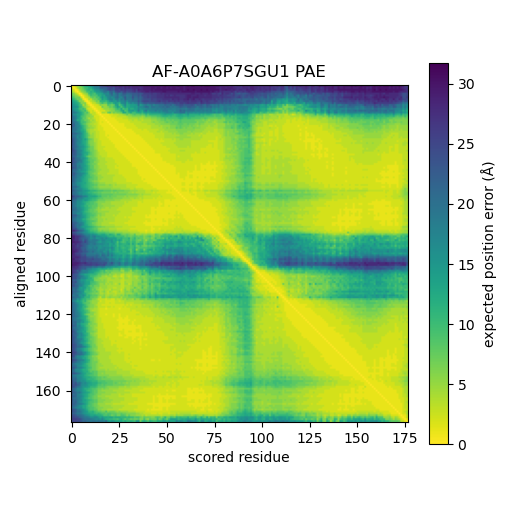81 116 GLU A O 1
ATOM 955 N N . MET A 1 117 ? -16.784 -4.397 26.332 1.00 91.75 117 MET A N 1
ATOM 956 C CA . MET A 1 117 ? -16.288 -3.164 25.699 1.00 91.75 117 MET A CA 1
ATOM 957 C C . MET A 1 117 ? -14.791 -2.932 25.957 1.00 91.75 117 MET A C 1
ATOM 959 O O . MET A 1 117 ? -14.096 -2.437 25.074 1.00 91.75 117 MET A O 1
ATOM 963 N N . ILE A 1 118 ? -14.273 -3.277 27.141 1.00 91.62 118 ILE A N 1
ATOM 964 C CA . ILE A 1 118 ? -12.834 -3.174 27.452 1.00 91.62 118 ILE A CA 1
ATOM 965 C C . ILE A 1 118 ? -12.022 -4.154 26.597 1.00 91.62 118 ILE A C 1
ATOM 967 O O . ILE A 1 118 ? -10.956 -3.799 26.083 1.00 91.62 118 ILE A O 1
ATOM 971 N N . GLU A 1 119 ? -12.529 -5.370 26.419 1.00 94.00 119 GLU A N 1
ATOM 972 C CA . GLU A 1 119 ? -11.906 -6.391 25.576 1.00 94.00 119 GLU A CA 1
ATOM 973 C C . GLU A 1 119 ? -11.877 -5.952 24.107 1.00 94.00 119 GLU A C 1
ATOM 975 O O . GLU A 1 119 ? -10.814 -5.971 23.482 1.00 94.00 119 GLU A O 1
ATOM 980 N N . GLU A 1 120 ? -12.992 -5.439 23.574 1.00 93.44 120 GLU A N 1
ATOM 981 C CA . GLU A 1 120 ? -13.011 -4.865 22.224 1.00 93.44 120 GLU A CA 1
ATOM 982 C C . GLU A 1 120 ? -12.084 -3.648 22.090 1.00 93.44 120 GLU A C 1
ATOM 984 O O . GLU A 1 120 ? -11.395 -3.524 21.081 1.00 93.44 120 GLU A O 1
ATOM 989 N N . ASN A 1 121 ? -12.002 -2.769 23.094 1.00 93.38 121 ASN A N 1
ATOM 990 C CA . ASN A 1 121 ? -11.091 -1.617 23.059 1.00 93.38 121 ASN A CA 1
ATOM 991 C C . ASN A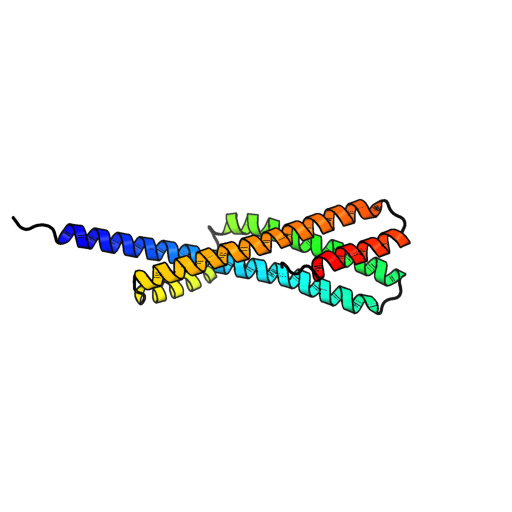 1 121 ? -9.627 -2.052 22.980 1.00 93.38 121 ASN A C 1
ATOM 993 O O . ASN A 1 121 ? -8.840 -1.457 22.239 1.00 93.38 121 ASN A O 1
ATOM 997 N N . THR A 1 122 ? -9.265 -3.099 23.722 1.00 96.25 122 THR A N 1
ATOM 998 C CA . THR A 1 122 ? -7.929 -3.705 23.663 1.00 96.25 122 THR A CA 1
ATOM 999 C C . THR A 1 122 ? -7.645 -4.226 22.257 1.00 96.25 122 THR A C 1
ATOM 1001 O O . THR A 1 122 ? -6.616 -3.886 21.668 1.00 96.25 122 THR A O 1
ATOM 1004 N N . LEU A 1 123 ? -8.595 -4.964 21.680 1.00 96.50 123 LEU A N 1
ATOM 1005 C CA . LEU A 1 123 ? -8.482 -5.518 20.336 1.00 96.50 123 LEU A CA 1
ATOM 1006 C C . LEU A 1 123 ? -8.377 -4.424 19.260 1.00 96.50 123 LEU A C 1
ATOM 1008 O O . LEU A 1 123 ? -7.523 -4.506 18.377 1.00 96.50 123 LEU A O 1
ATOM 1012 N N . TYR A 1 124 ? -9.213 -3.385 19.322 1.00 95.56 124 TYR A N 1
ATOM 1013 C CA . TYR A 1 124 ? -9.142 -2.258 18.389 1.00 95.56 124 TYR A CA 1
ATOM 1014 C C . TYR A 1 124 ? -7.813 -1.527 18.499 1.00 95.56 124 TYR A C 1
ATOM 1016 O O . TYR A 1 124 ? -7.190 -1.249 17.479 1.00 95.56 124 TYR A O 1
ATOM 1024 N N . SER A 1 125 ? -7.333 -1.284 19.718 1.00 95.62 125 SER A N 1
ATOM 1025 C CA . SER A 1 125 ? -6.040 -0.636 19.945 1.00 95.62 125 SER A CA 1
ATOM 1026 C C . SER A 1 125 ? -4.883 -1.430 19.333 1.00 95.62 125 SER A C 1
ATOM 1028 O O . SER A 1 125 ? -3.972 -0.846 18.743 1.00 95.62 125 SER A O 1
ATOM 1030 N N . GLU A 1 126 ? -4.902 -2.759 19.442 1.00 97.56 126 GLU A N 1
ATOM 1031 C CA . GLU A 1 126 ? -3.892 -3.622 18.826 1.00 97.56 126 GLU A CA 1
ATOM 1032 C C . GLU A 1 126 ? -3.967 -3.595 17.294 1.00 97.56 126 GLU A C 1
ATOM 1034 O O . GLU A 1 126 ? -2.947 -3.408 16.622 1.00 97.56 126 GLU A O 1
ATOM 1039 N N . GLN A 1 127 ? -5.170 -3.697 16.726 1.00 97.19 127 GLN A N 1
ATOM 1040 C CA . GLN A 1 127 ? -5.358 -3.614 15.278 1.00 97.19 127 GLN A CA 1
ATOM 1041 C C . GLN A 1 127 ? -4.935 -2.252 14.719 1.00 97.19 127 GLN A C 1
ATOM 1043 O O . GLN A 1 127 ? -4.240 -2.198 13.707 1.00 97.19 127 GLN A O 1
ATOM 1048 N N . ILE A 1 128 ? -5.286 -1.156 15.393 1.00 96.69 128 ILE A N 1
ATOM 1049 C CA . ILE A 1 128 ? -4.861 0.203 15.037 1.00 96.69 128 ILE A CA 1
ATOM 1050 C C . ILE A 1 128 ? -3.334 0.286 14.981 1.00 96.69 128 ILE A C 1
ATOM 1052 O O . ILE A 1 128 ? -2.778 0.786 14.001 1.00 96.69 128 ILE A O 1
ATOM 1056 N N . LYS A 1 129 ? -2.634 -0.241 15.995 1.00 96.69 129 LYS A N 1
ATOM 1057 C CA . LYS A 1 129 ? -1.161 -0.296 16.003 1.00 96.69 129 LYS A CA 1
ATOM 1058 C C . LYS A 1 129 ? -0.624 -1.085 14.807 1.00 96.69 129 LYS A C 1
ATOM 1060 O O . LYS A 1 129 ? 0.337 -0.647 14.174 1.00 96.69 129 LYS A O 1
ATOM 1065 N N . ASN A 1 130 ? -1.248 -2.214 14.470 1.00 95.75 130 ASN A N 1
ATOM 1066 C CA . ASN A 1 130 ? -0.861 -3.029 13.320 1.00 95.75 130 ASN A CA 1
ATOM 1067 C C . ASN A 1 130 ? -1.029 -2.274 11.989 1.00 95.75 130 ASN A C 1
ATOM 1069 O O . ASN A 1 130 ? -0.079 -2.202 11.209 1.00 95.75 130 ASN A O 1
ATOM 1073 N N . TYR A 1 131 ? -2.194 -1.664 11.749 1.00 94.88 131 TYR A N 1
ATOM 1074 C CA . TYR A 1 131 ? -2.459 -0.912 10.519 1.00 94.88 131 TYR A CA 1
ATOM 1075 C C . TYR A 1 131 ? -1.564 0.320 10.386 1.00 94.88 131 TYR A C 1
ATOM 1077 O O . TYR A 1 131 ? -1.019 0.547 9.308 1.00 94.88 131 TYR A O 1
ATOM 1085 N N . ARG A 1 132 ? -1.324 1.060 11.476 1.00 94.69 132 ARG A N 1
ATOM 1086 C CA . ARG A 1 132 ? -0.355 2.168 11.493 1.00 94.69 132 ARG A CA 1
ATOM 1087 C C . ARG A 1 132 ? 1.043 1.711 11.103 1.00 94.69 132 ARG A C 1
ATOM 1089 O O . ARG A 1 132 ? 1.674 2.337 10.258 1.00 94.69 132 ARG A O 1
ATOM 1096 N N . ARG A 1 133 ? 1.514 0.599 11.676 1.00 95.75 133 ARG A N 1
ATOM 1097 C CA . ARG A 1 133 ? 2.813 0.017 11.321 1.00 95.75 133 ARG A CA 1
ATOM 1098 C C . ARG A 1 133 ? 2.871 -0.329 9.832 1.00 95.75 133 ARG A C 1
ATOM 1100 O O . ARG A 1 133 ? 3.826 0.056 9.169 1.00 95.75 133 ARG A O 1
ATOM 1107 N N . LYS A 1 134 ? 1.867 -1.036 9.306 1.00 94.31 134 LYS A N 1
ATOM 1108 C CA . LYS A 1 134 ? 1.813 -1.417 7.884 1.00 94.31 134 LYS A CA 1
ATOM 1109 C C . LYS A 1 134 ? 1.808 -0.201 6.959 1.00 94.31 134 LYS A C 1
ATOM 1111 O O . LYS A 1 134 ? 2.545 -0.184 5.981 1.00 94.31 134 LYS A O 1
ATOM 1116 N N . MET A 1 135 ? 1.016 0.819 7.288 1.00 93.31 135 MET A N 1
ATOM 1117 C CA . MET A 1 135 ? 0.979 2.078 6.544 1.00 93.31 135 MET A CA 1
ATOM 1118 C C . MET A 1 135 ? 2.319 2.814 6.589 1.00 93.31 135 MET A C 1
ATOM 1120 O O . MET A 1 135 ? 2.754 3.302 5.555 1.00 93.31 135 MET A O 1
ATOM 1124 N N . SER A 1 136 ? 3.004 2.839 7.737 1.00 93.81 136 SER A N 1
ATOM 1125 C CA . SER A 1 136 ? 4.349 3.421 7.846 1.00 93.81 136 SER A CA 1
ATOM 1126 C C . SER A 1 136 ? 5.339 2.726 6.914 1.00 93.81 136 SER A C 1
ATOM 1128 O O . SER A 1 136 ? 5.992 3.393 6.125 1.00 93.81 136 SER A O 1
ATOM 1130 N N . ILE A 1 137 ? 5.394 1.389 6.949 1.00 94.38 137 ILE A N 1
ATOM 1131 C CA . ILE A 1 137 ? 6.287 0.602 6.081 1.00 94.38 137 ILE A CA 1
ATOM 1132 C C . ILE A 1 137 ? 5.989 0.888 4.608 1.00 94.38 137 ILE A C 1
ATOM 1134 O O . ILE A 1 137 ? 6.899 1.072 3.804 1.00 94.38 137 ILE A O 1
ATOM 1138 N N . LEU A 1 138 ? 4.708 0.944 4.250 1.00 94.38 138 LEU A N 1
ATOM 1139 C CA . LEU A 1 138 ? 4.288 1.224 2.888 1.00 94.38 138 LEU A CA 1
ATOM 1140 C C . LEU A 1 138 ? 4.705 2.633 2.441 1.00 94.38 138 LEU A C 1
ATOM 1142 O O . LEU A 1 138 ? 5.239 2.783 1.347 1.00 94.38 138 LEU A O 1
ATOM 1146 N N . SER A 1 139 ? 4.517 3.647 3.287 1.00 93.88 139 SER A N 1
ATOM 1147 C CA . SER A 1 139 ? 4.986 5.010 3.020 1.00 93.88 139 SER A CA 1
ATOM 1148 C C . SER A 1 139 ? 6.503 5.064 2.836 1.00 93.88 139 SER A C 1
ATOM 1150 O O . SER A 1 139 ? 6.968 5.674 1.874 1.00 93.88 139 SER A O 1
ATOM 1152 N N . ASP A 1 140 ? 7.269 4.369 3.681 1.00 95.12 140 ASP A N 1
ATOM 1153 C CA . ASP A 1 140 ? 8.732 4.306 3.580 1.00 95.12 140 ASP A CA 1
ATOM 1154 C C . ASP A 1 140 ? 9.180 3.653 2.263 1.00 95.12 140 ASP A C 1
ATOM 1156 O O . ASP A 1 140 ? 10.074 4.162 1.584 1.00 95.12 140 ASP A O 1
A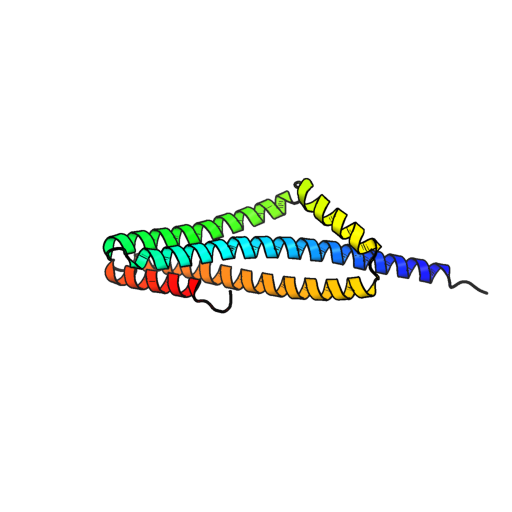TOM 1160 N N . LEU A 1 141 ? 8.529 2.561 1.849 1.00 96.12 141 LEU A N 1
ATOM 1161 C CA . LEU A 1 141 ? 8.799 1.897 0.568 1.00 96.12 141 LEU A CA 1
ATOM 1162 C C . LEU A 1 141 ? 8.524 2.814 -0.626 1.00 96.12 141 LEU A C 1
ATOM 1164 O O . LEU A 1 141 ? 9.286 2.813 -1.594 1.00 96.12 141 LEU A O 1
ATOM 1168 N N . ILE A 1 142 ? 7.441 3.593 -0.579 1.00 96.25 142 ILE A N 1
ATOM 1169 C CA . ILE A 1 142 ? 7.100 4.520 -1.661 1.00 96.25 142 ILE A CA 1
ATOM 1170 C C . ILE A 1 142 ? 8.037 5.729 -1.681 1.00 96.25 142 ILE A C 1
ATOM 1172 O O . ILE A 1 142 ? 8.426 6.160 -2.768 1.00 96.25 142 ILE A O 1
ATOM 1176 N N . GLN A 1 143 ? 8.467 6.228 -0.522 1.00 96.75 143 GLN A N 1
ATOM 1177 C CA . GLN A 1 143 ? 9.483 7.277 -0.457 1.00 96.75 143 GLN A CA 1
ATOM 1178 C C . GLN A 1 143 ? 10.811 6.785 -1.048 1.00 96.75 143 GLN A C 1
ATOM 1180 O O . GLN A 1 143 ? 11.385 7.438 -1.916 1.00 96.75 143 GLN A O 1
ATOM 1185 N N . GLN A 1 144 ? 11.252 5.578 -0.682 1.00 97.25 144 GLN A N 1
ATOM 1186 C CA . GLN A 1 144 ? 12.450 4.967 -1.264 1.00 97.25 144 GLN A CA 1
ATOM 1187 C C . GLN A 1 144 ? 12.316 4.732 -2.774 1.00 97.25 144 GLN A C 1
ATOM 1189 O O . GLN A 1 144 ? 13.289 4.909 -3.512 1.00 97.25 144 GLN A O 1
ATOM 1194 N N . LEU A 1 145 ? 11.129 4.334 -3.249 1.00 97.75 145 LEU A N 1
ATOM 1195 C CA . LEU A 1 145 ? 10.823 4.211 -4.675 1.00 97.75 145 LEU A CA 1
ATOM 1196 C C . LEU A 1 145 ? 10.993 5.559 -5.389 1.00 97.75 145 LEU A C 1
ATOM 1198 O O . LEU A 1 145 ? 11.576 5.593 -6.473 1.00 97.75 145 LEU A O 1
ATOM 1202 N N . GLU A 1 146 ? 10.497 6.647 -4.800 1.00 98.25 146 GLU A N 1
ATOM 1203 C CA . GLU A 1 146 ? 10.632 7.998 -5.342 1.00 98.25 146 GLU A CA 1
ATOM 1204 C C . GLU A 1 146 ? 12.090 8.452 -5.397 1.00 98.25 146 GLU A C 1
ATOM 1206 O O . GLU A 1 146 ? 12.574 8.795 -6.479 1.00 98.25 146 GLU A O 1
ATOM 1211 N N . ASP A 1 147 ? 12.808 8.372 -4.280 1.00 98.25 147 ASP A N 1
ATOM 1212 C CA . ASP A 1 147 ? 14.204 8.804 -4.189 1.00 98.25 147 ASP A CA 1
ATOM 1213 C C . ASP A 1 147 ? 15.077 8.020 -5.179 1.00 98.25 147 ASP A C 1
ATOM 1215 O O . ASP A 1 147 ? 15.848 8.586 -5.959 1.00 98.25 147 ASP A O 1
ATOM 1219 N N . SER A 1 148 ? 14.884 6.698 -5.233 1.00 97.88 148 SER A N 1
ATOM 1220 C CA . SER A 1 148 ? 15.584 5.820 -6.173 1.00 97.88 148 SER A CA 1
ATOM 1221 C C . SER A 1 148 ? 15.228 6.142 -7.624 1.00 97.88 148 SER A C 1
ATOM 1223 O O . SER A 1 148 ? 16.087 6.081 -8.508 1.00 97.88 148 SER A O 1
ATOM 1225 N N . TYR A 1 149 ? 13.969 6.484 -7.906 1.00 98.25 149 TYR A N 1
ATOM 1226 C CA . TYR A 1 149 ? 13.525 6.848 -9.247 1.00 98.25 149 TYR A CA 1
ATOM 1227 C C . TYR A 1 149 ? 14.138 8.169 -9.719 1.00 98.25 149 TYR A C 1
ATOM 1229 O O . TYR A 1 149 ? 14.585 8.246 -10.872 1.00 98.25 149 TYR A O 1
ATOM 1237 N N . GLU A 1 150 ? 14.178 9.183 -8.859 1.00 98.31 150 GLU A N 1
ATOM 1238 C CA . GLU A 1 150 ? 14.830 10.461 -9.140 1.00 98.31 150 GLU A CA 1
ATOM 1239 C C . GLU A 1 150 ? 16.320 10.258 -9.392 1.00 98.31 150 GLU A C 1
ATOM 1241 O O . GLU A 1 150 ? 16.828 10.643 -10.448 1.00 98.31 150 GLU A O 1
ATOM 1246 N N . GLU A 1 151 ? 16.980 9.510 -8.515 1.00 98.00 151 GLU A N 1
ATOM 1247 C CA . GLU A 1 151 ? 18.389 9.171 -8.650 1.00 98.00 151 GLU A CA 1
ATOM 1248 C C . GLU A 1 151 ? 18.682 8.377 -9.932 1.00 98.00 151 GLU A C 1
ATOM 1250 O O . GLU A 1 151 ? 19.700 8.550 -10.601 1.00 98.00 151 GLU A O 1
ATOM 1255 N N . SER A 1 152 ? 17.747 7.527 -10.360 1.00 98.12 152 SER A N 1
ATOM 1256 C CA . SER A 1 152 ? 17.913 6.722 -11.569 1.00 98.12 152 SER A CA 1
ATOM 1257 C C . SER A 1 152 ? 18.105 7.558 -12.841 1.00 98.12 152 SER A C 1
ATOM 1259 O O . SER A 1 152 ? 18.626 7.045 -13.836 1.00 98.12 152 SER A O 1
ATOM 1261 N N . LYS A 1 153 ? 17.677 8.831 -12.838 1.00 97.31 153 LYS A N 1
ATOM 1262 C CA . LYS A 1 153 ? 17.706 9.725 -14.005 1.00 97.31 153 LYS A CA 1
ATOM 1263 C C . LYS A 1 153 ? 19.119 10.051 -14.482 1.00 97.31 153 LYS A C 1
ATOM 1265 O O . LYS A 1 153 ? 19.266 10.365 -15.659 1.00 97.31 153 LYS A O 1
ATOM 1270 N N . ARG A 1 154 ? 20.138 9.926 -13.623 1.00 97.12 154 ARG A N 1
ATOM 1271 C CA . ARG A 1 154 ? 21.545 10.157 -13.999 1.00 97.12 154 ARG A CA 1
ATOM 1272 C C . ARG A 1 154 ? 22.151 9.044 -14.854 1.00 97.12 154 ARG A C 1
ATOM 1274 O O . ARG A 1 154 ? 23.202 9.237 -15.454 1.00 97.12 154 ARG A O 1
ATOM 1281 N N . TYR A 1 155 ? 21.520 7.871 -14.896 1.00 97.06 155 TYR A N 1
ATOM 1282 C CA . TYR A 1 155 ? 22.058 6.705 -15.591 1.00 97.06 155 TYR A CA 1
ATOM 1283 C C . TYR A 1 155 ? 21.517 6.569 -17.016 1.00 97.06 155 TYR A C 1
ATOM 1285 O O . TYR A 1 155 ? 20.367 6.905 -17.312 1.00 97.06 155 TYR A O 1
ATOM 1293 N N . ALA A 1 156 ? 22.332 5.975 -17.890 1.00 97.06 156 ALA A N 1
ATOM 1294 C CA . ALA A 1 156 ? 21.932 5.632 -19.249 1.00 97.06 156 ALA A CA 1
ATOM 1295 C C . ALA A 1 156 ? 20.758 4.634 -19.273 1.00 97.06 156 ALA A C 1
ATOM 1297 O O . ALA A 1 156 ? 20.573 3.830 -18.353 1.00 97.06 156 ALA A O 1
ATOM 1298 N N . MET A 1 157 ? 19.995 4.643 -20.371 1.00 94.44 157 MET A N 1
ATOM 1299 C CA . MET A 1 157 ? 18.732 3.907 -20.525 1.00 94.44 157 MET A CA 1
ATOM 1300 C C . MET A 1 157 ? 18.811 2.435 -20.090 1.00 94.44 157 MET A C 1
ATOM 1302 O O . MET A 1 157 ? 17.957 1.974 -19.337 1.00 94.44 157 MET A O 1
ATOM 1306 N N . MET A 1 158 ? 19.847 1.702 -20.509 1.00 95.25 158 MET A N 1
ATOM 1307 C CA . MET A 1 158 ? 19.984 0.271 -20.203 1.00 95.25 158 MET A CA 1
ATOM 1308 C C . MET A 1 158 ? 20.184 -0.006 -18.709 1.00 95.25 158 MET A C 1
ATOM 1310 O O . MET A 1 158 ? 19.583 -0.932 -18.159 1.00 95.25 158 MET A O 1
ATOM 1314 N N . GLN A 1 159 ? 21.002 0.805 -18.032 1.00 97.25 159 GLN A N 1
ATOM 1315 C CA . GLN A 1 159 ? 21.203 0.695 -16.587 1.00 97.25 159 GLN A CA 1
ATOM 1316 C C . GLN A 1 159 ? 19.941 1.122 -15.842 1.00 97.25 159 GLN A C 1
ATOM 1318 O O . GLN A 1 159 ? 19.469 0.411 -14.953 1.00 97.25 159 GLN A O 1
ATOM 1323 N N . ARG A 1 160 ? 19.337 2.232 -16.267 1.00 97.81 160 ARG A N 1
ATOM 1324 C CA . ARG A 1 160 ? 18.099 2.744 -15.692 1.00 97.81 160 ARG A CA 1
ATOM 1325 C C . ARG A 1 160 ? 16.946 1.747 -15.808 1.00 97.81 160 ARG A C 1
ATOM 1327 O O . ARG A 1 160 ? 16.204 1.560 -14.852 1.00 97.81 160 ARG A O 1
ATOM 1334 N N . TYR A 1 161 ? 16.832 1.034 -16.924 1.00 98.25 161 TYR A N 1
ATOM 1335 C CA . TYR A 1 161 ? 15.849 -0.035 -17.104 1.00 98.25 161 TYR A CA 1
ATOM 1336 C C . TYR A 1 161 ? 16.004 -1.166 -16.077 1.00 98.25 161 TYR A C 1
ATOM 1338 O O . TYR A 1 161 ? 15.012 -1.664 -15.539 1.00 98.25 161 TYR A O 1
ATOM 1346 N N . ARG A 1 162 ? 17.242 -1.572 -15.763 1.00 97.56 162 ARG A N 1
ATOM 1347 C CA . ARG A 1 162 ? 17.499 -2.563 -14.704 1.00 97.56 162 ARG A CA 1
ATOM 1348 C C . ARG A 1 162 ? 17.072 -2.025 -13.339 1.00 97.56 162 ARG A C 1
ATOM 1350 O O . ARG A 1 162 ? 16.379 -2.736 -12.616 1.00 97.56 162 ARG A O 1
ATOM 1357 N N . LEU A 1 163 ? 17.427 -0.777 -13.038 1.00 98.12 163 LEU A N 1
ATOM 1358 C CA . LEU A 1 163 ? 17.086 -0.103 -11.786 1.00 98.12 163 LEU A CA 1
ATOM 1359 C C . LEU A 1 163 ? 15.566 0.005 -11.578 1.00 98.12 163 LEU A C 1
ATOM 1361 O O . LEU A 1 163 ? 15.076 -0.410 -10.534 1.00 98.12 163 LEU A O 1
ATOM 1365 N N . LEU A 1 164 ? 14.809 0.431 -12.594 1.00 98.31 164 LEU A N 1
ATOM 1366 C CA . LEU A 1 164 ? 13.341 0.509 -12.536 1.00 98.31 164 LEU A CA 1
ATOM 1367 C C . LEU A 1 164 ? 12.697 -0.837 -12.182 1.00 98.31 164 LEU A C 1
ATOM 1369 O O . LEU A 1 164 ? 11.790 -0.897 -11.356 1.00 98.31 164 LEU A O 1
ATOM 1373 N N . LYS A 1 165 ? 13.183 -1.938 -12.772 1.00 98.19 165 LYS A N 1
ATOM 1374 C CA . LYS A 1 165 ? 12.694 -3.279 -12.424 1.00 98.19 165 LYS A CA 1
ATOM 1375 C C . LYS A 1 165 ? 12.977 -3.625 -10.966 1.00 98.19 165 LYS A C 1
ATOM 1377 O O . LYS A 1 165 ? 12.124 -4.242 -10.343 1.00 98.19 165 LYS A O 1
ATOM 1382 N N . MET A 1 166 ? 14.157 -3.284 -10.449 1.00 97.69 166 MET A N 1
ATOM 1383 C CA . MET A 1 166 ? 14.510 -3.571 -9.057 1.00 97.69 166 MET A CA 1
ATOM 1384 C C . MET A 1 166 ? 13.642 -2.774 -8.083 1.00 97.69 166 MET A C 1
ATOM 1386 O O . MET A 1 166 ? 13.102 -3.374 -7.162 1.00 97.69 166 MET A O 1
ATOM 1390 N N . MET A 1 167 ? 13.434 -1.479 -8.332 1.00 97.88 167 MET A N 1
ATOM 1391 C CA . MET A 1 167 ? 12.597 -0.626 -7.478 1.00 97.88 167 MET A CA 1
ATOM 1392 C C . MET A 1 167 ? 11.132 -1.074 -7.467 1.00 97.88 167 MET A C 1
ATOM 1394 O O . MET A 1 167 ? 10.497 -1.118 -6.423 1.00 97.88 167 MET A O 1
ATOM 1398 N N . ILE A 1 168 ? 10.576 -1.453 -8.624 1.00 97.88 168 ILE A N 1
ATOM 1399 C CA . ILE A 1 168 ? 9.206 -1.988 -8.655 1.00 97.88 168 ILE A CA 1
ATOM 1400 C C . ILE A 1 168 ? 9.142 -3.305 -7.874 1.00 97.88 168 ILE A C 1
ATOM 1402 O O . ILE A 1 168 ? 8.230 -3.497 -7.075 1.00 97.88 168 ILE A O 1
ATOM 1406 N N . LYS A 1 169 ? 10.128 -4.193 -8.060 1.00 97.19 169 LYS A N 1
ATOM 1407 C CA . LYS A 1 169 ? 10.205 -5.471 -7.341 1.00 97.19 169 LYS A CA 1
ATOM 1408 C C . LYS A 1 169 ? 10.309 -5.309 -5.824 1.00 97.19 169 LYS A C 1
ATOM 1410 O O . LYS A 1 169 ? 9.712 -6.113 -5.117 1.00 97.19 169 LYS A O 1
ATOM 1415 N N . SER A 1 170 ? 11.047 -4.312 -5.332 1.00 96.25 170 SER A N 1
ATOM 1416 C CA . SER A 1 170 ? 11.171 -4.073 -3.890 1.00 96.25 170 SER A CA 1
ATOM 1417 C C . SER A 1 170 ? 9.847 -3.654 -3.263 1.00 96.25 170 SER A C 1
ATOM 1419 O O . SER A 1 170 ? 9.593 -4.029 -2.132 1.00 96.25 170 SER A O 1
ATOM 1421 N N . VAL A 1 171 ? 8.979 -2.953 -4.001 1.00 96.31 171 VAL A N 1
ATOM 1422 C CA . VAL A 1 171 ? 7.636 -2.605 -3.516 1.00 96.31 171 VAL A CA 1
ATOM 1423 C C . VAL A 1 171 ? 6.681 -3.802 -3.581 1.00 96.31 171 VAL A C 1
ATOM 1425 O O . VAL A 1 171 ? 5.999 -4.084 -2.606 1.00 96.31 171 VAL A O 1
ATOM 1428 N N . ILE A 1 172 ? 6.620 -4.536 -4.699 1.00 95.69 172 ILE A N 1
ATOM 1429 C CA . ILE A 1 172 ? 5.610 -5.605 -4.884 1.00 95.69 172 ILE A CA 1
ATOM 1430 C C . ILE A 1 172 ? 5.896 -6.889 -4.090 1.00 95.69 172 ILE A C 1
ATOM 1432 O O . ILE A 1 172 ? 4.981 -7.674 -3.855 1.00 95.69 172 ILE A O 1
ATOM 1436 N N . TYR A 1 173 ? 7.156 -7.140 -3.722 1.00 92.69 173 TYR A N 1
ATOM 1437 C CA . TYR A 1 173 ? 7.562 -8.360 -3.013 1.00 92.69 173 TYR A CA 1
ATOM 1438 C C . TYR A 1 173 ? 7.968 -8.114 -1.560 1.00 92.69 173 TYR A C 1
ATOM 1440 O O . TYR A 1 173 ? 8.494 -9.030 -0.918 1.00 92.69 173 TYR A O 1
ATOM 1448 N N . ASP A 1 174 ? 7.742 -6.910 -1.034 1.00 91.69 174 ASP A N 1
ATOM 1449 C CA . ASP A 1 174 ? 7.942 -6.671 0.387 1.00 91.69 174 ASP A CA 1
ATOM 1450 C C . ASP A 1 174 ? 6.941 -7.510 1.200 1.00 91.69 174 ASP A C 1
ATOM 1452 O O . ASP A 1 174 ? 5.735 -7.509 0.951 1.00 91.69 174 ASP A O 1
ATOM 1456 N N . LYS A 1 175 ? 7.469 -8.302 2.139 1.00 82.69 175 LYS A N 1
ATOM 1457 C CA . LYS A 1 175 ? 6.698 -9.280 2.923 1.00 82.69 175 LYS A CA 1
ATOM 1458 C C . LYS A 1 175 ? 6.026 -8.669 4.152 1.00 82.69 175 LYS A C 1
ATOM 1460 O O . LYS A 1 175 ? 5.284 -9.367 4.840 1.00 82.69 175 LYS A O 1
ATOM 1465 N N . LEU A 1 176 ? 6.360 -7.427 4.491 1.00 74.88 176 LEU A N 1
ATOM 1466 C CA . LEU A 1 176 ? 5.908 -6.753 5.703 1.00 74.88 176 LEU A CA 1
ATOM 1467 C C . LEU A 1 176 ? 4.655 -5.901 5.466 1.00 74.88 176 LEU A C 1
ATOM 1469 O O . LEU A 1 176 ? 4.034 -5.473 6.445 1.00 74.88 176 LEU A O 1
ATOM 1473 N N . ILE A 1 177 ? 4.281 -5.690 4.199 1.00 70.31 177 ILE A N 1
ATOM 1474 C CA . ILE A 1 177 ? 3.057 -5.000 3.768 1.00 70.31 177 ILE A CA 1
ATOM 1475 C C . ILE A 1 177 ? 1.958 -5.963 3.347 1.00 70.31 177 ILE A C 1
ATOM 1477 O O . ILE A 1 177 ? 0.806 -5.660 3.722 1.00 70.31 177 ILE A O 1
#

Secondary structure (DSSP, 8-state):
----HHHHHHHHHHHHHHHHHHHHHHHHHHHHHHHHHHHHHHHHHHHHHHHHHGGGS-HHHHHHHHHHHHHHHHHHHHHHHHHHHHHHHHTTT--HHHHHHHHHHHHHHHHS-HHHHHHHHHHHHHHHHHHHHHHHHHHHHHHHHHHHHHHGGGS-HHHHHHHHHHHHHHHHT-S--

Radius of gyration: 23.83 Å; Cα contacts (8 Å, |Δi|>4): 90; chains: 1; bounding box: 49×28×86 Å

Sequence (177 aa):
MSLPFIITSSLAEKNKDETRRMNEVLFLELETLQREYKRSRQVVEQLTKDYEESKDLDPVRRYEKLKVMVKRTIMHFKVNSEEQIKEAAAAAACQGTQAEALKRRGEKNTKMTRQEMIEENTLYSEQIKNYRRKMSILSDLIQQLEDSYEESKRYAMMQRYRLLKMMIKSVIYDKLI

Foldseek 3Di:
DDDDDPVVVVVVVVLLVVLLVLLLVLVVLLVVLVVLLVQLVVLLVVLVVQLVVLVPDDLVVSLVSLLVSLVVNLVSVVVSVVVVVVCVVCVVPPCDPSVVVSVVSVVVSVVDDSVVSVVSSVVSVVSSVLSVVLVVVLVVLSVVSVVQLVVLVVDDSVVSSVSSSVSSCCNNPDPSD

pLDDT: mean 87.2, std 14.22, range [44.75, 98.56]

Organism: NCBI:txid2607531

Nearest PDB structures (foldseek):
  7jh6-assembly4_D  TM=3.655E-01  e=1.040E+00  synthetic construct
  6h2f-assembly1_D  TM=3.124E-01  e=4.179E+00  Aeromonas hydrophila subsp. hydrophila AL09-71
  6grj-assembly1_B  TM=2.512E-01  e=3.770E+00  Aeromonas hydrophila

Mean predicted aligned error: 7.47 Å

Solvent-accessible surface area (backbone atoms only — not comparable to full-atom values): 9748 Å² total; per-residue (Å²): 140,89,84,72,68,70,67,54,53,55,52,53,52,53,55,42,52,51,48,49,52,52,35,55,51,43,50,55,51,36,57,49,48,51,53,51,48,51,55,56,48,50,54,47,51,52,50,43,53,52,54,60,64,38,67,83,45,57,73,70,62,28,45,56,50,51,54,51,51,53,53,51,52,49,47,54,55,51,53,52,53,53,46,48,58,48,48,67,67,40,64,85,70,63,58,72,71,58,47,53,53,50,50,55,46,52,62,50,55,73,78,48,54,66,65,59,43,51,53,49,39,52,52,35,53,52,50,41,54,50,47,52,51,34,47,49,54,49,52,52,48,46,51,51,42,47,55,52,55,61,61,37,67,84,47,58,69,74,61,28,47,54,50,54,54,50,48,53,48,57,61,64,66,49,87,80,105